Protein AF-A0A3E2VBI0-F1 (afdb_monomer_lite)

Secondary structure (DSSP, 8-state):
----PPP---EEEEE---EEEE--EETTEE--EEEE---EEE--TT-SSEEEEEEEEEEEPTT---EE--HHHHHHGGG---TT--HHHHHHHHTEEEEEETTEE--SEEEEPPTTSSEE-TT-EEE---EEEEP-SPPPGGG---S---EEEEEEEEEEPPPPPP-

Sequence (167 aa):
MSSKKLAQLKATMPIRIDFAVVKGEKDGAVANDFMVGDYKIKVASDSEIGVELKNITVQNADKGKWTLTDATGIAATKTAITEDSTEKEKENAMKTVSLQIAGKDLAYGENKLVDDTFVVKKGTDKSLGIKGAPTQAPIDAAIEAKAELAFNVVYTIAQKEEAAPAA

Radius of gyration: 19.74 Å; chains: 1; bounding box: 57×35×62 Å

pLDDT: mean 81.9, std 14.31, range [39.59, 95.5]

Organism: Clostridium innocuum (NCBI:txid1522)

Foldseek 3Di:
DDPPPDPWDKDKDWDFWWKFWAFDDDPNARFIDIGTDWDKDFAEQPDQFKKDWFKKAKDWDDVALAAEDDPVLLVVLLPQDDPPDDPSSLSHSQRYKWKDWLNFTDDHGIDGDDPPSGMDTHRGMDTRPIDMGGHNHDDDPVPGPDGDRHITMMIIMITHHDPDPDD

Structure (mmCIF, N/CA/C/O backbone):
data_AF-A0A3E2VBI0-F1
#
_entry.id   AF-A0A3E2VBI0-F1
#
loop_
_atom_site.group_PDB
_atom_site.id
_atom_site.type_symbol
_atom_site.label_atom_id
_atom_site.label_alt_id
_atom_site.label_comp_id
_atom_site.label_asym_id
_atom_site.label_entity_id
_atom_site.label_seq_id
_atom_site.pdbx_PDB_ins_code
_atom_site.Cartn_x
_atom_site.Cartn_y
_atom_site.Cartn_z
_atom_site.occupancy
_atom_site.B_iso_or_equiv
_atom_site.auth_seq_id
_atom_site.auth_comp_id
_atom_site.auth_asym_id
_atom_site.auth_atom_id
_atom_site.pdbx_PDB_model_num
ATOM 1 N N . MET A 1 1 ? -22.358 16.326 38.930 1.00 39.59 1 MET A N 1
ATOM 2 C CA . MET A 1 1 ? -21.272 15.425 38.489 1.00 39.59 1 MET A CA 1
ATOM 3 C C . MET A 1 1 ? -20.649 16.047 37.251 1.00 39.59 1 MET A C 1
ATOM 5 O O . MET A 1 1 ? -21.343 16.196 36.257 1.00 39.59 1 MET A O 1
ATOM 9 N N . SER A 1 2 ? -19.409 16.528 37.345 1.00 45.88 2 SER A N 1
ATOM 10 C CA . SER A 1 2 ? -18.700 17.161 36.226 1.00 45.88 2 SER A CA 1
ATOM 11 C C . SER A 1 2 ? -18.429 16.113 35.147 1.00 45.88 2 SER A C 1
ATOM 13 O O . SER A 1 2 ? -17.596 15.228 35.333 1.00 45.88 2 SER A O 1
ATOM 15 N N . SER A 1 3 ? -19.169 16.185 34.042 1.00 49.59 3 SER A N 1
ATOM 16 C CA . SER A 1 3 ? -18.943 15.398 32.832 1.00 49.59 3 SER A CA 1
ATOM 17 C C . SER A 1 3 ? -17.661 15.887 32.155 1.00 49.59 3 SER A C 1
ATOM 19 O O . SER A 1 3 ? -17.707 16.618 31.163 1.00 49.59 3 SER A O 1
ATOM 21 N N . LYS A 1 4 ? -16.497 15.531 32.710 1.00 48.47 4 LYS A N 1
ATOM 22 C CA . LYS A 1 4 ? -15.237 15.606 31.970 1.00 48.47 4 LYS A CA 1
ATOM 23 C C . LYS A 1 4 ? -15.382 14.654 30.786 1.00 48.47 4 LYS A C 1
ATOM 25 O O . LYS A 1 4 ? -15.188 13.454 30.947 1.00 48.47 4 LYS A O 1
ATOM 30 N N . LYS A 1 5 ? -15.764 15.183 29.618 1.00 52.31 5 LYS A N 1
ATOM 31 C CA . LYS A 1 5 ? -15.607 14.465 28.352 1.00 52.31 5 LYS A CA 1
ATOM 32 C C . LYS A 1 5 ? -14.151 14.016 28.302 1.00 52.31 5 LYS A C 1
ATOM 34 O O . LYS A 1 5 ? -13.257 14.862 28.375 1.00 52.31 5 LYS A O 1
ATOM 39 N N . LEU A 1 6 ? -13.922 12.704 28.289 1.00 55.47 6 LEU A N 1
ATOM 40 C CA . LEU A 1 6 ? -12.597 12.146 28.057 1.00 55.47 6 LEU A CA 1
ATOM 41 C C . LEU A 1 6 ? -12.064 12.802 26.783 1.00 55.47 6 LEU A C 1
ATOM 43 O O . LEU A 1 6 ? -12.737 12.803 25.754 1.00 55.47 6 LEU A O 1
ATOM 47 N N . ALA A 1 7 ? -10.910 13.461 26.886 1.00 59.59 7 ALA A N 1
ATOM 48 C CA . ALA A 1 7 ? -10.299 14.097 25.733 1.00 59.59 7 ALA A CA 1
ATOM 49 C C . ALA A 1 7 ? -10.089 13.021 24.661 1.00 59.59 7 ALA A C 1
ATOM 51 O O . ALA A 1 7 ? -9.498 11.981 24.957 1.00 59.59 7 ALA A O 1
ATOM 52 N N . GLN A 1 8 ? -10.593 13.265 23.446 1.00 57.03 8 GLN A N 1
ATOM 53 C CA . GLN A 1 8 ? -10.443 12.326 22.339 1.00 57.03 8 GLN A CA 1
ATOM 54 C C . GLN A 1 8 ? -8.961 12.030 22.129 1.00 57.03 8 GLN A C 1
ATOM 56 O O . GLN A 1 8 ? -8.170 12.914 21.789 1.00 57.03 8 GLN A O 1
ATOM 61 N N . LEU A 1 9 ? -8.579 10.777 22.356 1.00 62.88 9 LEU A N 1
ATOM 62 C CA . LEU A 1 9 ? -7.193 10.362 22.241 1.00 62.88 9 LEU A CA 1
ATOM 63 C C . LEU A 1 9 ? -6.884 10.128 20.762 1.00 62.88 9 LEU A C 1
ATOM 65 O O . LEU A 1 9 ? -7.386 9.188 20.145 1.00 62.88 9 LEU A O 1
ATOM 69 N N . LYS A 1 10 ? -6.073 11.009 20.177 1.00 62.75 10 LYS A N 1
ATOM 70 C CA . LYS A 1 10 ? -5.495 10.792 18.851 1.00 62.75 10 LYS A CA 1
ATOM 71 C C . LYS A 1 10 ? -4.282 9.886 19.021 1.00 62.75 10 LYS A C 1
ATOM 73 O O . LYS A 1 10 ? -3.287 10.297 19.615 1.00 62.75 10 LYS A O 1
ATOM 78 N N . ALA A 1 11 ? -4.375 8.661 18.517 1.00 65.69 11 ALA A N 1
ATOM 79 C CA . ALA A 1 11 ? -3.272 7.711 18.547 1.00 65.69 11 ALA A CA 1
ATOM 80 C C . ALA A 1 11 ? -2.595 7.665 17.174 1.00 65.69 11 ALA A C 1
ATOM 82 O O . ALA A 1 11 ? -3.259 7.548 16.140 1.00 65.69 11 ALA A O 1
ATOM 83 N N . THR A 1 12 ? -1.266 7.736 17.179 1.00 67.56 12 THR A N 1
ATOM 84 C CA . THR A 1 12 ? -0.439 7.520 15.992 1.00 67.56 12 THR A CA 1
ATOM 85 C C . THR A 1 12 ? 0.333 6.229 16.194 1.00 67.56 12 THR A C 1
ATOM 87 O O . THR A 1 12 ? 1.169 6.147 17.093 1.00 67.56 12 THR A O 1
ATOM 90 N N . MET A 1 13 ? 0.044 5.219 15.378 1.00 64.38 13 MET A N 1
ATOM 91 C CA . MET A 1 13 ? 0.692 3.912 15.467 1.00 64.38 13 MET A CA 1
ATOM 92 C C . MET A 1 13 ? 1.462 3.614 14.176 1.00 64.38 13 MET A C 1
ATOM 94 O O . MET A 1 13 ? 0.854 3.606 13.100 1.00 64.38 13 MET A O 1
ATOM 98 N N . PRO A 1 14 ? 2.779 3.351 14.246 1.00 63.78 14 PRO A N 1
ATOM 99 C CA . PRO A 1 14 ? 3.500 2.777 13.121 1.00 63.78 14 PRO A CA 1
ATOM 100 C C . PRO A 1 14 ? 3.089 1.308 12.976 1.00 63.78 14 PRO A C 1
ATOM 102 O O . PRO A 1 14 ? 3.188 0.535 13.929 1.00 63.78 14 PRO A O 1
ATOM 105 N N . ILE A 1 15 ? 2.627 0.916 11.791 1.00 68.81 15 ILE A N 1
ATOM 106 C CA . ILE A 1 15 ? 2.317 -0.483 11.475 1.00 68.81 15 ILE A CA 1
ATOM 107 C C . ILE A 1 15 ? 3.151 -0.861 10.258 1.00 68.81 15 ILE A C 1
ATOM 109 O O . ILE A 1 15 ? 3.183 -0.135 9.266 1.00 68.81 15 ILE A O 1
ATOM 113 N N . ARG A 1 16 ? 3.838 -2.002 10.336 1.00 70.62 16 ARG A N 1
ATOM 114 C CA . ARG A 1 16 ? 4.567 -2.555 9.194 1.00 70.62 16 ARG A CA 1
ATOM 115 C C . ARG A 1 16 ? 3.609 -3.362 8.330 1.00 70.62 16 ARG A C 1
ATOM 117 O O . ARG A 1 16 ? 2.849 -4.172 8.856 1.00 70.62 16 ARG A O 1
ATOM 124 N N . ILE A 1 17 ? 3.647 -3.105 7.029 1.00 75.31 17 ILE A N 1
ATOM 125 C CA . ILE A 1 17 ? 2.914 -3.870 6.025 1.00 75.31 17 ILE A CA 1
ATOM 126 C C . ILE A 1 17 ? 3.958 -4.625 5.229 1.00 75.31 17 ILE A C 1
ATOM 128 O O . ILE A 1 17 ? 4.744 -4.019 4.502 1.00 75.31 17 ILE A O 1
ATOM 132 N N . ASP A 1 18 ? 3.950 -5.936 5.390 1.00 78.69 18 ASP A N 1
ATOM 133 C CA . ASP A 1 18 ? 4.801 -6.839 4.645 1.00 78.69 18 ASP A CA 1
ATOM 134 C C . ASP A 1 18 ? 4.014 -7.296 3.417 1.00 78.69 18 ASP A C 1
ATOM 136 O O . ASP A 1 18 ? 2.891 -7.802 3.513 1.00 78.69 18 ASP A O 1
ATOM 140 N N . PHE A 1 19 ? 4.602 -7.081 2.248 1.00 84.56 19 PHE A N 1
ATOM 141 C CA . PHE A 1 19 ? 4.092 -7.581 0.982 1.00 84.56 19 PHE A CA 1
ATOM 142 C C . PHE A 1 19 ? 5.235 -8.209 0.189 1.00 84.56 19 PHE A C 1
ATOM 144 O O . PHE A 1 19 ? 6.412 -7.944 0.440 1.00 84.56 19 PHE A O 1
ATOM 151 N N . ALA A 1 20 ? 4.876 -9.040 -0.779 1.00 84.88 20 ALA A N 1
ATOM 152 C CA . ALA A 1 20 ? 5.795 -9.594 -1.756 1.00 84.88 20 ALA A CA 1
ATOM 153 C C . ALA A 1 20 ? 5.274 -9.301 -3.162 1.00 84.88 20 ALA A C 1
ATOM 155 O O . ALA A 1 20 ? 4.065 -9.307 -3.403 1.00 84.88 20 ALA A O 1
ATOM 156 N N . VAL A 1 21 ? 6.198 -9.066 -4.088 1.00 86.75 21 VAL A N 1
ATOM 157 C CA . VAL A 1 21 ? 5.908 -9.112 -5.520 1.00 86.75 21 VAL A CA 1
ATOM 158 C C . VAL A 1 21 ? 6.647 -10.307 -6.080 1.00 86.75 21 VAL A C 1
ATOM 160 O O . VAL A 1 21 ? 7.866 -10.409 -5.936 1.00 86.75 21 VAL A O 1
ATOM 163 N N . VAL A 1 22 ? 5.899 -11.215 -6.690 1.00 82.94 22 VAL A N 1
ATOM 164 C CA . VAL A 1 22 ? 6.449 -12.420 -7.302 1.00 82.94 22 VAL A CA 1
ATOM 165 C C . VAL A 1 22 ? 6.179 -12.402 -8.794 1.00 82.94 22 VAL A C 1
ATOM 167 O O . VAL A 1 22 ? 5.195 -11.822 -9.260 1.00 82.94 22 VAL A O 1
ATOM 170 N N . LYS A 1 23 ? 7.054 -13.056 -9.552 1.00 81.50 23 LYS A N 1
ATOM 171 C CA . LYS A 1 23 ? 6.799 -13.311 -10.963 1.00 81.50 23 LYS A CA 1
ATOM 172 C C . LYS A 1 23 ? 5.588 -14.237 -11.067 1.00 81.50 23 LYS A C 1
ATOM 174 O O . LYS A 1 23 ? 5.637 -15.362 -10.576 1.00 81.50 23 LYS A O 1
ATOM 179 N N . GLY A 1 24 ? 4.516 -13.763 -11.688 1.00 70.06 24 GLY A N 1
ATOM 180 C CA . GLY A 1 24 ? 3.359 -14.595 -11.986 1.00 70.06 24 GLY A CA 1
ATOM 181 C C . GLY A 1 24 ? 3.436 -15.129 -13.413 1.00 70.06 24 GLY A C 1
ATOM 182 O O . GLY A 1 24 ? 3.849 -14.437 -14.349 1.00 70.06 24 GLY A O 1
ATOM 183 N N . GLU A 1 25 ? 3.035 -16.385 -13.573 1.00 64.00 25 GLU A N 1
ATOM 184 C CA . GLU A 1 25 ? 2.712 -16.985 -14.864 1.00 64.00 25 GLU A CA 1
ATOM 185 C C . GLU A 1 25 ? 1.188 -17.121 -14.930 1.00 64.00 25 GLU A C 1
ATOM 187 O O . GLU A 1 25 ? 0.604 -17.983 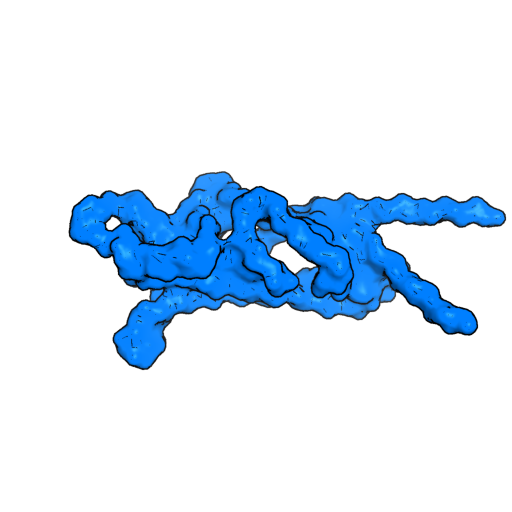-14.273 1.00 64.00 25 GLU A O 1
ATOM 192 N N . LYS A 1 26 ? 0.520 -16.253 -15.699 1.00 54.22 26 LYS A N 1
ATOM 193 C CA . LYS A 1 26 ? -0.900 -16.428 -16.037 1.00 54.22 26 LYS A CA 1
ATOM 194 C C . LYS A 1 26 ? -1.059 -16.465 -17.549 1.00 54.22 26 LYS A C 1
ATOM 196 O O . LYS A 1 26 ? -0.748 -15.495 -18.231 1.00 54.22 26 LYS A O 1
ATOM 201 N N . ASP A 1 27 ? -1.552 -17.591 -18.059 1.00 51.78 27 ASP A N 1
ATOM 202 C CA . ASP A 1 27 ? -2.017 -17.762 -19.443 1.00 51.78 27 ASP A CA 1
ATOM 203 C C . ASP A 1 27 ? -1.023 -17.302 -20.530 1.00 51.78 27 ASP A C 1
ATOM 205 O O . ASP A 1 27 ? -1.400 -16.693 -21.529 1.00 51.78 27 ASP A O 1
ATOM 209 N N . GLY A 1 28 ? 0.275 -17.569 -20.338 1.00 54.47 28 GLY A N 1
ATOM 210 C CA . GLY A 1 28 ? 1.324 -17.196 -21.298 1.00 54.47 28 GLY A CA 1
ATOM 211 C C . GLY A 1 28 ? 1.721 -15.713 -21.282 1.00 54.47 28 GLY A C 1
ATOM 212 O O . GLY A 1 28 ? 2.598 -15.315 -22.049 1.00 54.47 28 GLY A O 1
ATOM 213 N N . ALA A 1 29 ? 1.133 -14.907 -20.393 1.00 55.38 29 ALA A N 1
ATOM 214 C CA . ALA A 1 29 ? 1.577 -13.557 -20.076 1.00 55.38 29 ALA A CA 1
ATOM 215 C C . ALA A 1 29 ? 2.345 -13.553 -18.744 1.00 55.38 29 ALA A C 1
ATOM 217 O O . ALA A 1 29 ? 1.881 -14.072 -17.726 1.00 55.38 29 ALA A O 1
ATOM 218 N N . VAL A 1 30 ? 3.532 -12.941 -18.741 1.00 62.09 30 VAL A N 1
ATOM 219 C CA . VAL A 1 30 ? 4.265 -12.647 -17.503 1.00 62.09 30 VAL A CA 1
ATOM 220 C C . VAL A 1 30 ? 3.544 -11.482 -16.827 1.00 62.09 30 VAL A C 1
ATOM 222 O O . VAL A 1 30 ? 3.731 -10.328 -17.207 1.00 62.09 30 VAL A O 1
ATOM 225 N N . ALA A 1 31 ? 2.663 -11.788 -15.879 1.00 76.44 31 ALA A N 1
ATOM 226 C CA . ALA A 1 31 ? 1.975 -10.798 -15.062 1.00 76.44 31 ALA A CA 1
ATOM 227 C C . ALA A 1 31 ? 2.411 -11.016 -13.619 1.00 76.44 31 ALA A C 1
ATOM 229 O O . ALA A 1 31 ? 2.122 -12.057 -13.043 1.00 76.44 31 ALA A O 1
ATOM 230 N N . ASN A 1 32 ? 3.139 -10.058 -13.052 1.00 86.88 32 ASN A N 1
ATOM 231 C CA . ASN A 1 32 ? 3.601 -10.161 -11.673 1.00 86.88 32 ASN A CA 1
ATOM 232 C C . ASN A 1 32 ? 2.405 -10.149 -10.710 1.00 86.88 32 ASN A C 1
ATOM 234 O O . ASN A 1 32 ? 1.408 -9.469 -10.959 1.00 86.88 32 ASN A O 1
ATOM 238 N N . ASP A 1 33 ? 2.517 -10.882 -9.607 1.00 87.12 33 ASP A N 1
ATOM 239 C CA . ASP A 1 33 ? 1.488 -10.966 -8.574 1.00 87.12 33 ASP A CA 1
ATOM 240 C C . ASP A 1 33 ? 1.934 -10.194 -7.326 1.00 87.12 33 ASP A C 1
ATOM 242 O O . ASP A 1 33 ? 3.093 -10.251 -6.911 1.00 87.12 33 ASP A O 1
ATOM 246 N N . PHE A 1 34 ? 0.991 -9.481 -6.710 1.00 88.88 34 PHE A N 1
ATOM 247 C CA . PHE A 1 34 ? 1.176 -8.801 -5.431 1.00 88.88 34 PHE A CA 1
ATOM 248 C C . PHE A 1 34 ? 0.533 -9.630 -4.317 1.00 88.88 34 PHE A C 1
ATOM 250 O O . PHE A 1 34 ? -0.668 -9.904 -4.348 1.00 88.88 34 PHE A O 1
ATOM 257 N N . MET A 1 35 ? 1.327 -10.019 -3.324 1.00 87.56 35 MET A N 1
ATOM 258 C CA . MET A 1 35 ? 0.898 -10.812 -2.174 1.00 87.56 35 MET A CA 1
ATOM 259 C C . MET A 1 35 ? 1.022 -9.985 -0.900 1.00 87.56 35 MET A C 1
ATOM 261 O O . MET A 1 35 ? 2.061 -9.383 -0.649 1.00 87.56 35 MET A O 1
ATOM 265 N N . VAL A 1 36 ? -0.016 -9.983 -0.068 1.00 88.62 36 VAL A N 1
ATOM 266 C CA . VAL A 1 36 ? -0.046 -9.237 1.195 1.00 88.62 36 VAL A CA 1
ATOM 267 C C . VAL A 1 36 ? -0.846 -10.005 2.241 1.00 88.62 36 VAL A C 1
ATOM 269 O O . VAL A 1 36 ? -1.760 -10.759 1.905 1.00 88.62 36 VAL A O 1
ATOM 272 N N . GLY A 1 37 ? -0.488 -9.829 3.512 1.00 85.19 37 GLY A N 1
ATOM 273 C CA . GLY A 1 37 ? -1.266 -10.358 4.629 1.00 85.19 37 GLY A CA 1
ATOM 274 C C . GLY A 1 37 ? -2.606 -9.640 4.825 1.00 85.19 37 GLY A C 1
ATOM 275 O O . GLY A 1 37 ? -2.839 -8.550 4.300 1.00 85.19 37 GLY A O 1
ATOM 276 N N . ASP A 1 38 ? -3.482 -10.235 5.635 1.00 87.56 38 ASP A N 1
ATOM 277 C CA . ASP A 1 38 ? -4.690 -9.558 6.112 1.00 87.56 38 ASP A CA 1
ATOM 278 C C . ASP A 1 38 ? -4.374 -8.749 7.375 1.00 87.56 38 ASP A C 1
ATOM 280 O O . ASP A 1 38 ? -4.092 -9.297 8.444 1.00 87.56 38 ASP A O 1
ATOM 284 N N . TYR A 1 39 ? -4.422 -7.426 7.242 1.00 89.12 39 TYR A N 1
ATOM 285 C CA . TYR A 1 39 ? -4.215 -6.489 8.340 1.00 89.12 39 TYR A CA 1
ATOM 286 C C . TYR A 1 39 ? -5.553 -5.880 8.739 1.00 89.12 39 TYR A C 1
ATOM 288 O O . TYR A 1 39 ? -6.305 -5.415 7.885 1.00 89.12 39 TYR A O 1
ATOM 296 N N . LYS A 1 40 ? -5.841 -5.826 10.041 1.00 91.25 40 LYS A N 1
ATOM 297 C CA . LYS A 1 40 ? -7.117 -5.328 10.567 1.00 91.25 40 LYS A CA 1
ATOM 298 C C . LYS A 1 40 ? -6.944 -4.402 11.755 1.00 91.25 40 LYS A C 1
ATOM 300 O O . LYS A 1 40 ? -6.030 -4.567 12.561 1.00 91.25 40 LYS A O 1
ATOM 305 N N . ILE A 1 41 ? -7.881 -3.469 11.889 1.00 89.62 41 ILE A N 1
ATOM 306 C CA . ILE A 1 41 ? -8.071 -2.700 13.117 1.00 89.62 41 ILE A CA 1
ATOM 307 C C . ILE A 1 41 ? -9.145 -3.420 13.928 1.00 89.62 41 ILE A C 1
ATOM 309 O O . ILE A 1 41 ? -10.255 -3.630 13.439 1.00 89.62 41 ILE A O 1
ATOM 313 N N . LYS A 1 42 ? -8.803 -3.803 15.159 1.00 90.62 42 LYS A N 1
ATOM 314 C CA . LYS A 1 42 ? -9.722 -4.411 16.123 1.00 90.62 42 LYS A CA 1
ATOM 315 C C . LYS A 1 42 ? -9.939 -3.451 17.281 1.00 90.62 42 LYS A C 1
ATOM 317 O O . LYS A 1 42 ? -8.973 -2.996 17.889 1.00 90.62 42 LYS A O 1
ATOM 322 N N . VAL A 1 43 ? -11.200 -3.192 17.604 1.00 87.81 43 VAL A N 1
ATOM 323 C CA . VAL A 1 43 ? -11.578 -2.472 18.821 1.00 87.81 43 VAL A CA 1
ATOM 324 C C . VAL A 1 43 ? -12.003 -3.498 19.860 1.00 87.81 43 VAL A C 1
ATOM 326 O O . VAL A 1 43 ? -12.804 -4.391 19.576 1.00 87.81 43 VAL A O 1
ATOM 329 N N . ALA A 1 44 ? -11.435 -3.398 21.059 1.00 86.81 44 ALA A N 1
ATOM 330 C CA . ALA A 1 44 ? -11.737 -4.320 22.144 1.00 86.81 44 ALA A CA 1
ATOM 331 C C . ALA A 1 44 ? -13.228 -4.259 22.533 1.00 86.81 44 ALA A C 1
ATOM 333 O O . ALA A 1 44 ? -13.897 -3.240 22.349 1.00 86.81 44 ALA A O 1
ATOM 334 N N . SER A 1 45 ? -13.769 -5.375 23.024 1.00 86.06 45 SER A N 1
ATOM 335 C CA . SER A 1 45 ? -15.190 -5.497 23.385 1.00 86.06 45 SER A CA 1
ATOM 336 C C . SER A 1 45 ? -15.577 -4.692 24.620 1.00 86.06 45 SER A C 1
ATOM 338 O O . SER A 1 45 ? -16.741 -4.345 24.776 1.00 86.06 45 SER A O 1
ATOM 340 N N . ASP A 1 46 ? -14.609 -4.402 25.480 1.00 86.75 46 ASP A N 1
ATOM 341 C CA . ASP A 1 46 ? -14.724 -3.551 26.663 1.00 86.75 46 ASP A CA 1
ATOM 342 C C . ASP A 1 46 ? -14.457 -2.066 26.358 1.00 86.75 46 ASP A C 1
ATOM 344 O O . ASP A 1 46 ? -14.474 -1.236 27.263 1.00 86.75 46 ASP A O 1
ATOM 348 N N . SER A 1 47 ? -14.231 -1.705 25.090 1.00 82.69 47 SER A N 1
ATOM 349 C CA . SER A 1 47 ? -14.105 -0.305 24.695 1.00 82.69 47 SER A CA 1
ATOM 350 C C . SER A 1 47 ? -15.458 0.406 24.735 1.00 82.69 47 SER A C 1
ATOM 352 O O . SER A 1 47 ? -16.465 -0.101 24.237 1.00 82.69 47 SER A O 1
ATOM 354 N N . GLU A 1 48 ? -15.471 1.627 25.266 1.00 84.12 48 GLU A N 1
ATOM 355 C CA . GLU A 1 48 ? -16.672 2.469 25.318 1.00 84.12 48 GLU A CA 1
ATOM 356 C C . GLU A 1 48 ? -17.025 3.093 23.957 1.00 84.12 48 GLU A C 1
ATOM 358 O O . GLU A 1 48 ? -18.166 3.493 23.728 1.00 84.12 48 GLU A O 1
ATOM 363 N N . ILE A 1 49 ? -16.058 3.163 23.037 1.00 86.25 49 ILE A N 1
ATOM 364 C CA . ILE A 1 49 ? -16.141 3.929 21.789 1.00 86.25 49 ILE A CA 1
ATOM 365 C C . ILE A 1 49 ? -15.556 3.152 20.606 1.00 86.25 49 ILE A C 1
ATOM 367 O O . ILE A 1 49 ? -14.771 2.220 20.767 1.00 86.25 49 ILE A O 1
ATOM 371 N N . GLY A 1 50 ? -15.943 3.545 19.392 1.00 88.75 50 GLY A N 1
ATOM 372 C CA . GLY A 1 50 ? -15.306 3.068 18.169 1.00 88.75 50 GLY A CA 1
ATOM 373 C C . GLY A 1 50 ? -14.069 3.889 17.813 1.00 88.75 50 GLY A C 1
ATOM 374 O O . GLY A 1 50 ? -13.685 4.840 18.502 1.00 88.75 50 GLY A O 1
ATOM 375 N N . VAL A 1 51 ? -13.467 3.545 16.679 1.00 89.75 51 VAL A N 1
ATOM 376 C CA . VAL A 1 51 ? -12.357 4.305 16.108 1.00 89.75 51 VAL A CA 1
ATOM 377 C C . VAL A 1 51 ? -12.558 4.565 14.627 1.00 89.75 51 VAL A C 1
ATOM 379 O O . VAL A 1 51 ? -13.269 3.841 13.929 1.00 89.75 51 VAL A O 1
ATOM 382 N N . GLU A 1 52 ? -11.891 5.598 14.144 1.00 91.44 52 GLU A N 1
ATOM 383 C CA . GLU A 1 52 ? -11.895 6.021 12.758 1.00 91.44 52 GLU A CA 1
ATOM 384 C C . GLU A 1 52 ? -10.458 6.212 12.275 1.00 91.44 52 GLU A C 1
ATOM 386 O O . GLU A 1 52 ? -9.656 6.898 12.915 1.00 91.44 52 GLU A O 1
ATOM 391 N N . LEU A 1 53 ? -10.127 5.616 11.132 1.00 91.44 53 LEU A N 1
ATOM 392 C CA . LEU A 1 53 ? -8.849 5.857 10.475 1.00 91.44 53 LEU A CA 1
ATOM 393 C C . LEU A 1 53 ? -8.926 7.174 9.692 1.00 91.44 53 LEU A C 1
ATOM 395 O O . LEU A 1 53 ? -9.661 7.275 8.715 1.00 91.44 53 LEU A O 1
ATOM 399 N N . LYS A 1 54 ? -8.152 8.175 10.120 1.00 91.12 54 LYS A N 1
ATOM 400 C CA . LYS A 1 54 ? -8.173 9.535 9.555 1.00 91.12 54 LYS A CA 1
ATOM 401 C C . LYS A 1 54 ? -7.121 9.764 8.479 1.00 91.12 54 LYS A C 1
ATOM 403 O O . LYS A 1 54 ? -7.358 10.468 7.502 1.00 91.12 54 LYS A O 1
ATOM 408 N N . ASN A 1 55 ? -5.922 9.237 8.695 1.00 92.06 55 ASN A N 1
ATOM 409 C CA . ASN A 1 55 ? -4.784 9.509 7.826 1.00 92.06 55 ASN A CA 1
ATOM 410 C C . ASN A 1 55 ? -3.813 8.332 7.803 1.00 92.06 55 ASN A C 1
ATOM 412 O O . ASN A 1 55 ? -3.596 7.677 8.827 1.00 92.06 55 ASN A O 1
ATOM 416 N N . ILE A 1 56 ? -3.210 8.117 6.638 1.00 93.19 56 ILE A N 1
ATOM 417 C CA . ILE A 1 56 ? -2.131 7.160 6.413 1.00 93.19 56 ILE A CA 1
ATOM 418 C C . ILE A 1 56 ? -0.947 7.940 5.855 1.00 93.19 56 ILE A C 1
ATOM 420 O O . ILE A 1 56 ? -1.019 8.489 4.757 1.00 93.19 56 ILE A O 1
ATOM 424 N N . THR A 1 57 ? 0.154 7.987 6.592 1.00 92.75 57 THR A N 1
ATOM 425 C CA . THR A 1 57 ? 1.390 8.599 6.108 1.00 92.75 57 THR A CA 1
ATOM 426 C C . THR A 1 57 ? 2.319 7.516 5.588 1.00 92.75 57 THR A C 1
ATOM 428 O O . THR A 1 57 ? 2.613 6.567 6.315 1.00 92.75 57 THR A O 1
ATOM 431 N N . VAL A 1 58 ? 2.791 7.669 4.350 1.00 92.44 58 VAL A N 1
ATOM 432 C CA . VAL A 1 58 ? 3.728 6.734 3.718 1.00 92.44 58 VAL A CA 1
ATOM 433 C C . VAL A 1 58 ? 5.054 7.423 3.447 1.00 92.44 58 VAL A C 1
ATOM 435 O O . VAL A 1 58 ? 5.107 8.504 2.861 1.00 92.44 58 VAL A O 1
ATOM 438 N N . GLN A 1 59 ? 6.141 6.785 3.855 1.00 90.44 59 GLN A N 1
ATOM 439 C CA . GLN A 1 59 ? 7.504 7.205 3.546 1.00 90.44 59 GLN A CA 1
ATOM 440 C C . GLN A 1 59 ? 8.315 5.987 3.121 1.00 90.44 59 GLN A C 1
ATOM 442 O O . GLN A 1 59 ? 7.995 4.865 3.515 1.00 90.44 59 GLN A O 1
ATOM 447 N N . ASN A 1 60 ? 9.387 6.188 2.355 1.00 86.56 60 ASN A N 1
ATOM 448 C CA . ASN A 1 60 ? 10.343 5.105 2.149 1.00 86.56 60 ASN A CA 1
ATOM 449 C C . ASN A 1 60 ? 10.908 4.652 3.494 1.00 86.56 60 ASN A C 1
ATOM 451 O O . ASN A 1 60 ? 11.185 5.465 4.383 1.00 86.56 60 ASN A O 1
ATOM 455 N N . ALA A 1 61 ? 11.052 3.339 3.641 1.00 84.75 61 ALA A N 1
ATOM 456 C CA . ALA A 1 61 ? 11.817 2.795 4.745 1.00 84.75 61 ALA A CA 1
ATOM 457 C C . ALA A 1 61 ? 13.276 3.264 4.647 1.00 84.75 61 ALA A C 1
ATOM 459 O O . ALA A 1 61 ? 13.770 3.537 3.550 1.00 84.75 61 ALA A O 1
ATOM 460 N N . ASP A 1 62 ? 13.980 3.348 5.779 1.00 79.50 62 ASP A N 1
ATOM 461 C CA . ASP A 1 62 ? 15.420 3.612 5.737 1.00 79.50 62 ASP A CA 1
ATOM 462 C C . ASP A 1 62 ? 16.102 2.491 4.942 1.00 79.50 62 ASP A C 1
ATOM 464 O O . ASP A 1 62 ? 15.892 1.309 5.224 1.00 79.50 62 ASP A O 1
ATOM 468 N N . LYS A 1 63 ? 16.863 2.868 3.909 1.00 78.69 63 LYS A N 1
ATOM 469 C CA . LYS A 1 63 ? 17.449 1.952 2.909 1.00 78.69 63 LYS A CA 1
ATOM 470 C C . LYS A 1 63 ? 16.428 1.112 2.119 1.00 78.69 63 LYS A C 1
ATOM 472 O O . LYS A 1 63 ? 16.824 0.168 1.436 1.00 78.69 63 LYS A O 1
ATOM 477 N N . GLY A 1 64 ? 15.141 1.455 2.179 1.00 77.44 64 GLY A N 1
ATOM 478 C CA . GLY A 1 64 ? 14.095 0.848 1.365 1.00 77.44 64 GLY A CA 1
ATOM 479 C C . GLY A 1 64 ? 14.342 1.130 -0.115 1.00 77.44 64 GLY A C 1
ATOM 480 O O . GLY A 1 64 ? 14.557 2.276 -0.511 1.00 77.44 64 GLY A O 1
ATOM 481 N N . LYS A 1 65 ? 14.328 0.075 -0.930 1.00 84.00 65 LYS A N 1
ATOM 482 C CA . LYS A 1 65 ? 14.585 0.150 -2.377 1.00 84.00 65 LYS A CA 1
ATOM 483 C C . LYS A 1 65 ? 13.316 0.184 -3.230 1.00 84.00 65 LYS A C 1
ATOM 485 O O . LYS A 1 65 ? 13.393 0.187 -4.453 1.00 84.00 65 LYS A O 1
ATOM 490 N N . TRP A 1 66 ? 12.158 0.172 -2.579 1.00 89.31 66 TRP A N 1
ATOM 491 C CA . TRP A 1 66 ? 10.869 0.172 -3.248 1.00 89.31 66 TRP A CA 1
ATOM 492 C C . TRP A 1 66 ? 10.429 1.581 -3.623 1.00 89.31 66 TRP A C 1
ATOM 494 O O . TRP A 1 66 ? 10.626 2.543 -2.878 1.00 89.31 66 TRP A O 1
ATOM 504 N N . THR A 1 67 ? 9.784 1.670 -4.778 1.00 91.88 67 THR A N 1
ATOM 505 C CA . THR A 1 67 ? 9.173 2.886 -5.300 1.00 91.88 67 THR A CA 1
ATOM 506 C C . THR A 1 6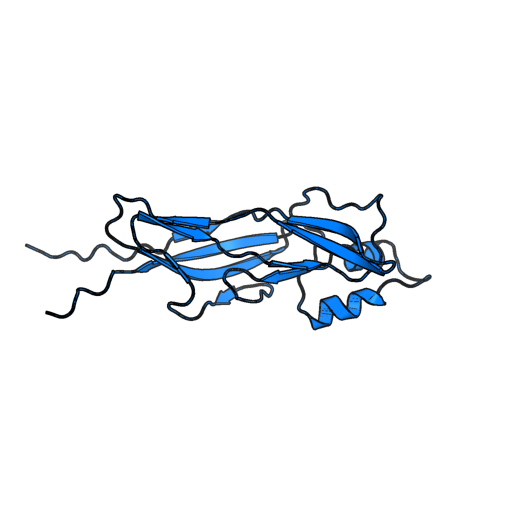7 ? 7.658 2.753 -5.229 1.00 91.88 67 THR A C 1
ATOM 508 O O . THR A 1 67 ? 7.087 1.806 -5.770 1.00 91.88 67 THR A O 1
ATOM 511 N N . LEU A 1 68 ? 7.006 3.704 -4.560 1.00 93.94 68 LEU A N 1
ATOM 512 C CA . LEU A 1 68 ? 5.556 3.864 -4.590 1.00 93.94 68 LEU A CA 1
ATOM 513 C C . LEU A 1 68 ? 5.177 4.771 -5.762 1.00 93.94 68 LEU A C 1
ATOM 515 O O . LEU A 1 68 ? 5.736 5.857 -5.922 1.00 93.94 68 LEU A O 1
ATOM 519 N N . THR A 1 69 ? 4.208 4.345 -6.562 1.00 95.50 69 THR A N 1
ATOM 520 C CA . THR A 1 69 ? 3.685 5.128 -7.683 1.00 95.50 69 THR A CA 1
ATOM 521 C C . THR A 1 69 ? 2.186 4.890 -7.886 1.00 95.50 69 THR A C 1
ATOM 523 O O . THR A 1 69 ? 1.563 4.132 -7.143 1.00 95.50 69 THR A O 1
ATOM 526 N N . ASP A 1 70 ? 1.590 5.566 -8.864 1.00 95.38 70 ASP A N 1
ATOM 527 C CA . ASP A 1 70 ? 0.181 5.421 -9.226 1.00 95.38 70 ASP A CA 1
ATOM 528 C C . ASP A 1 70 ? -0.027 4.387 -10.354 1.00 95.38 70 ASP A C 1
ATOM 530 O O . ASP A 1 70 ? 0.902 3.719 -10.811 1.00 95.38 70 ASP A O 1
ATOM 534 N N . ALA A 1 71 ? -1.268 4.230 -10.820 1.00 93.81 71 ALA A N 1
ATOM 535 C CA . ALA A 1 71 ? -1.579 3.310 -11.916 1.00 93.81 71 ALA A CA 1
ATOM 536 C C . ALA A 1 71 ? -0.823 3.649 -13.220 1.00 93.81 71 ALA A C 1
ATOM 538 O O . ALA A 1 71 ? -0.452 2.744 -13.970 1.00 93.81 71 ALA A O 1
ATOM 539 N N . THR A 1 72 ? -0.564 4.935 -13.475 1.00 95.44 72 THR A N 1
ATOM 540 C CA . THR A 1 72 ? 0.173 5.402 -14.657 1.00 95.44 72 THR A CA 1
ATOM 541 C C . THR A 1 72 ? 1.645 5.019 -14.558 1.00 95.44 72 THR A C 1
ATOM 543 O O . THR A 1 72 ? 2.212 4.486 -15.512 1.00 95.44 72 THR A O 1
ATOM 546 N N . GLY A 1 73 ? 2.257 5.228 -13.391 1.00 95.19 73 GLY A N 1
ATOM 547 C CA . GLY A 1 73 ? 3.631 4.825 -13.121 1.00 95.19 73 GLY A CA 1
ATOM 548 C C . GLY A 1 73 ? 3.816 3.316 -13.211 1.00 95.19 73 GLY A C 1
ATOM 549 O O . GLY A 1 73 ? 4.791 2.861 -13.804 1.00 95.19 73 GLY A O 1
ATOM 550 N N . ILE A 1 74 ? 2.844 2.529 -12.736 1.00 95.19 74 ILE A N 1
ATOM 551 C CA . ILE A 1 74 ? 2.864 1.071 -12.911 1.00 95.19 74 ILE A CA 1
ATOM 552 C C . ILE A 1 74 ? 2.817 0.684 -14.385 1.00 95.19 74 ILE A C 1
ATOM 554 O O . ILE A 1 74 ? 3.624 -0.139 -14.811 1.00 95.19 74 ILE A O 1
ATOM 558 N N . ALA A 1 75 ? 1.950 1.296 -15.190 1.00 93.94 75 ALA A N 1
ATOM 559 C CA . ALA A 1 75 ? 1.917 1.022 -16.626 1.00 93.94 75 ALA A CA 1
ATOM 560 C C . ALA A 1 75 ? 3.255 1.358 -17.318 1.00 93.94 75 ALA A C 1
ATOM 562 O O . ALA A 1 75 ? 3.700 0.614 -18.193 1.00 93.94 75 ALA A O 1
ATOM 563 N N . ALA A 1 76 ? 3.934 2.429 -16.891 1.00 94.44 76 ALA A N 1
ATOM 564 C CA . ALA A 1 76 ? 5.222 2.841 -17.452 1.00 94.44 76 ALA A CA 1
ATOM 565 C C . ALA A 1 76 ? 6.357 1.830 -17.199 1.00 94.44 76 ALA A C 1
ATOM 567 O O . ALA A 1 76 ? 7.287 1.733 -18.000 1.00 94.44 76 ALA A O 1
ATOM 568 N N . THR A 1 77 ? 6.275 1.026 -16.132 1.00 92.81 77 THR A N 1
ATOM 569 C CA . THR A 1 77 ? 7.307 0.017 -15.826 1.00 92.81 77 THR A CA 1
ATOM 570 C C . THR A 1 77 ? 7.436 -1.077 -16.888 1.00 92.81 77 THR A C 1
ATOM 572 O O . THR A 1 77 ? 8.508 -1.660 -17.033 1.00 92.81 77 THR A O 1
ATOM 575 N N . LYS A 1 78 ? 6.385 -1.321 -17.685 1.00 91.06 78 LYS A N 1
ATOM 576 C CA . LYS A 1 78 ? 6.367 -2.343 -18.743 1.00 91.06 78 LYS A CA 1
ATOM 577 C C . LYS A 1 78 ? 7.509 -2.192 -19.750 1.00 91.06 78 LYS A C 1
ATOM 579 O O . LYS A 1 78 ? 8.001 -3.185 -20.276 1.00 91.06 78 LYS A O 1
ATOM 584 N N . THR A 1 79 ? 7.911 -0.955 -20.030 1.00 90.38 79 THR A N 1
ATOM 585 C CA . THR A 1 79 ? 8.960 -0.613 -21.002 1.00 90.38 79 THR A CA 1
ATOM 586 C C . THR A 1 79 ? 10.140 0.105 -20.350 1.00 90.38 79 THR A C 1
ATOM 588 O O . THR A 1 79 ? 10.924 0.742 -21.044 1.00 90.38 79 THR A O 1
ATOM 591 N N . ALA A 1 80 ? 10.255 0.050 -19.019 1.00 89.50 80 ALA A N 1
ATOM 592 C CA . ALA A 1 80 ? 11.274 0.791 -18.275 1.00 89.50 80 ALA A CA 1
ATOM 593 C C . ALA A 1 80 ? 12.663 0.133 -18.302 1.00 89.50 80 ALA A C 1
ATOM 595 O O . ALA A 1 80 ? 13.633 0.767 -17.902 1.00 89.50 80 ALA A O 1
ATOM 596 N N . ILE A 1 81 ? 12.762 -1.121 -18.758 1.00 89.31 81 ILE A N 1
ATOM 597 C CA . ILE A 1 81 ? 14.027 -1.849 -18.897 1.00 89.31 81 ILE A CA 1
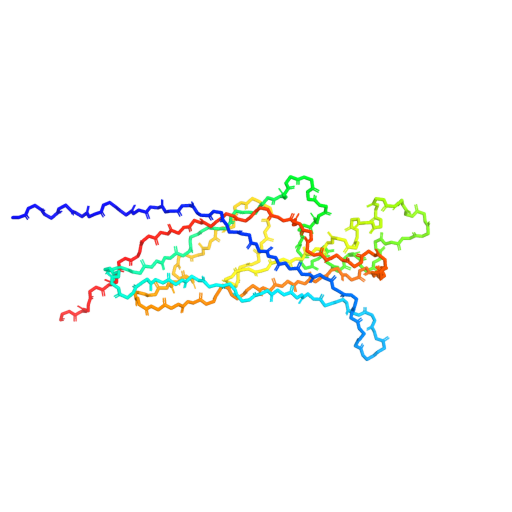ATOM 598 C C . ILE A 1 81 ? 14.370 -1.975 -20.383 1.00 89.31 81 ILE A C 1
ATOM 600 O O . ILE A 1 81 ? 13.612 -2.556 -21.158 1.00 89.31 81 ILE A O 1
ATOM 604 N N . THR A 1 82 ? 15.533 -1.452 -20.755 1.00 89.25 82 THR A N 1
ATOM 605 C CA . THR A 1 82 ? 16.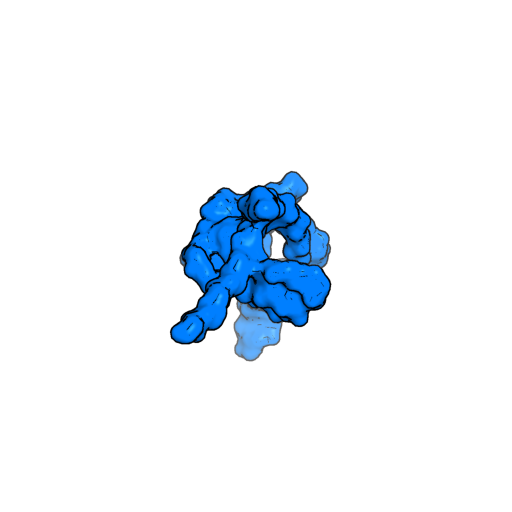146 -1.515 -22.089 1.00 89.25 82 THR A CA 1
ATOM 606 C C . THR A 1 82 ? 17.533 -2.158 -22.008 1.00 89.25 82 THR A C 1
ATOM 608 O O . THR A 1 82 ? 18.065 -2.368 -20.916 1.00 89.25 82 THR A O 1
ATOM 611 N N . GLU A 1 83 ? 18.142 -2.458 -23.157 1.00 87.44 83 GLU A N 1
ATOM 612 C CA . GLU A 1 83 ? 19.502 -3.019 -23.226 1.00 87.44 83 GLU A CA 1
ATOM 613 C C . GLU A 1 83 ? 20.552 -2.099 -22.574 1.00 87.44 83 GLU A C 1
ATOM 615 O O . GLU A 1 83 ? 21.456 -2.585 -21.897 1.00 87.44 83 GLU A O 1
ATOM 620 N N . ASP A 1 84 ? 20.369 -0.781 -22.689 1.00 92.44 84 ASP A N 1
ATOM 621 C CA . ASP A 1 84 ? 21.266 0.238 -22.125 1.00 92.44 84 ASP A CA 1
ATOM 622 C C . ASP A 1 84 ? 20.958 0.595 -20.659 1.00 92.44 84 ASP A C 1
ATOM 624 O O . ASP A 1 84 ? 21.644 1.429 -20.064 1.00 92.44 84 ASP A O 1
ATOM 628 N N . SER A 1 85 ? 19.921 -0.000 -20.058 1.00 90.88 85 SER A N 1
ATOM 629 C CA . SER A 1 85 ? 19.545 0.299 -18.673 1.00 90.88 85 SER A CA 1
ATOM 630 C C . SER A 1 85 ? 20.633 -0.136 -17.692 1.00 90.88 85 SER A C 1
ATOM 632 O O . SER A 1 85 ? 21.116 -1.272 -17.716 1.00 90.88 85 SER A O 1
ATOM 634 N N . THR A 1 86 ? 20.968 0.747 -16.758 1.00 92.25 86 THR A N 1
ATOM 635 C CA . THR A 1 86 ? 21.851 0.439 -15.632 1.00 92.25 86 THR A CA 1
ATOM 636 C C . THR A 1 86 ? 21.191 -0.549 -14.667 1.00 92.25 86 THR A C 1
ATOM 638 O O . THR A 1 86 ? 19.967 -0.630 -14.562 1.00 92.25 86 THR A O 1
ATOM 641 N N . GLU A 1 87 ? 21.994 -1.259 -13.872 1.00 87.38 87 GLU A N 1
ATOM 642 C CA . GLU A 1 87 ? 21.477 -2.177 -12.842 1.00 87.38 87 GLU A CA 1
ATOM 643 C C . GLU A 1 87 ? 20.552 -1.484 -11.831 1.00 87.38 87 GLU A C 1
ATOM 645 O O . GLU A 1 87 ? 19.581 -2.070 -11.360 1.00 87.38 87 GLU A O 1
ATOM 650 N N . LYS A 1 88 ? 20.797 -0.201 -11.545 1.00 86.81 88 LYS A N 1
ATOM 651 C CA . LYS A 1 88 ? 19.934 0.593 -10.665 1.00 86.81 88 LYS A CA 1
ATOM 652 C C . LYS A 1 88 ? 18.573 0.886 -11.301 1.00 86.81 88 LYS A C 1
ATOM 654 O O . LYS A 1 88 ? 17.563 0.851 -10.607 1.00 86.81 88 LYS A O 1
ATOM 659 N N . GLU A 1 89 ? 18.532 1.182 -12.597 1.00 89.81 89 GLU A N 1
ATOM 660 C CA . GLU A 1 89 ? 17.275 1.418 -13.320 1.00 89.81 89 GLU A CA 1
ATOM 661 C C . GLU A 1 89 ? 16.451 0.136 -13.420 1.00 89.81 89 GLU A C 1
ATOM 663 O O . GLU A 1 89 ? 15.249 0.162 -13.152 1.00 89.81 89 GLU A O 1
ATOM 668 N N . LYS A 1 90 ? 17.114 -0.996 -13.686 1.00 88.12 90 LYS A N 1
ATOM 669 C CA . LYS A 1 90 ? 16.491 -2.323 -13.641 1.00 88.12 90 LYS A CA 1
ATOM 670 C C . LYS A 1 90 ? 15.917 -2.619 -12.256 1.00 88.12 90 LYS A C 1
ATOM 672 O O . LYS A 1 90 ? 14.739 -2.957 -12.152 1.00 88.12 90 LYS A O 1
ATOM 677 N N . GLU A 1 91 ? 16.714 -2.455 -11.192 1.00 86.62 91 GLU A N 1
ATOM 678 C CA . GLU A 1 91 ? 16.258 -2.684 -9.813 1.00 86.62 91 GLU A CA 1
ATOM 679 C C . GLU A 1 91 ? 15.054 -1.795 -9.470 1.00 86.62 91 GLU A C 1
ATOM 681 O O . GLU A 1 91 ? 14.058 -2.300 -8.956 1.00 86.62 91 GLU A O 1
ATOM 686 N N . ASN A 1 92 ? 15.088 -0.505 -9.815 1.00 88.25 92 ASN A N 1
ATOM 687 C CA . ASN A 1 92 ? 13.968 0.407 -9.579 1.00 88.25 92 ASN A CA 1
ATOM 688 C C . ASN A 1 92 ? 12.697 -0.027 -10.328 1.00 88.25 92 ASN A C 1
ATOM 690 O O . ASN A 1 92 ? 11.620 -0.066 -9.732 1.00 88.25 92 ASN A O 1
ATOM 694 N N . ALA A 1 93 ? 12.809 -0.383 -11.612 1.00 89.81 93 ALA A N 1
ATOM 695 C CA . ALA A 1 93 ? 11.675 -0.838 -12.414 1.00 89.81 93 ALA A CA 1
ATOM 696 C C . ALA A 1 93 ? 11.055 -2.122 -11.838 1.00 89.81 93 ALA A C 1
ATOM 698 O O . ALA A 1 93 ? 9.831 -2.224 -11.751 1.00 89.81 93 ALA A O 1
ATOM 699 N N . MET A 1 94 ? 11.880 -3.070 -11.383 1.00 87.81 94 MET A N 1
ATOM 700 C CA . MET A 1 94 ? 11.415 -4.303 -10.732 1.00 87.81 94 MET A CA 1
ATOM 701 C C . MET A 1 94 ? 10.828 -4.060 -9.330 1.00 87.81 94 MET A C 1
ATOM 703 O O . MET A 1 94 ? 9.903 -4.757 -8.918 1.00 87.81 94 MET A O 1
ATOM 707 N N . LYS A 1 95 ? 11.316 -3.052 -8.599 1.00 89.31 95 LYS A N 1
ATOM 708 C CA . LYS A 1 95 ? 10.867 -2.700 -7.242 1.00 89.31 95 LYS A CA 1
ATOM 709 C C . LYS A 1 95 ? 9.928 -1.496 -7.235 1.00 89.31 95 LYS A C 1
ATOM 711 O O . LYS A 1 95 ? 10.083 -0.572 -6.440 1.00 89.31 95 LYS A O 1
ATOM 716 N N . THR A 1 96 ? 8.924 -1.513 -8.105 1.00 91.94 96 THR A N 1
ATOM 717 C CA . THR A 1 96 ? 7.885 -0.475 -8.169 1.00 91.94 96 THR A CA 1
ATOM 718 C C . THR A 1 96 ? 6.507 -1.076 -7.906 1.00 91.94 96 THR A C 1
ATOM 720 O O . THR A 1 96 ? 6.165 -2.123 -8.457 1.00 91.94 96 THR A O 1
ATOM 723 N N . VAL A 1 97 ? 5.713 -0.418 -7.059 1.00 93.69 97 VAL A N 1
ATOM 724 C CA . VAL A 1 97 ? 4.341 -0.823 -6.712 1.00 93.69 97 VAL A CA 1
ATOM 725 C C . VAL A 1 97 ? 3.417 0.385 -6.596 1.00 93.69 97 VAL A C 1
ATOM 727 O O . VAL A 1 97 ? 3.853 1.483 -6.251 1.00 93.69 97 VAL A O 1
ATOM 730 N N . SER A 1 98 ? 2.126 0.175 -6.833 1.00 95.50 98 SER A N 1
ATOM 731 C CA . SER A 1 98 ? 1.077 1.053 -6.313 1.00 95.50 98 SER A CA 1
ATOM 732 C C . SER A 1 98 ? 0.389 0.368 -5.140 1.00 95.50 98 SER A C 1
ATOM 734 O O . SER A 1 98 ? 0.285 -0.860 -5.109 1.00 95.50 98 SER A O 1
ATOM 736 N N . LEU A 1 99 ? -0.055 1.148 -4.155 1.00 94.50 99 LEU A N 1
ATOM 737 C CA . LEU A 1 99 ? -0.701 0.636 -2.950 1.00 94.50 99 LEU A CA 1
ATOM 738 C C . LEU A 1 99 ? -2.031 1.340 -2.712 1.00 94.50 99 LEU A C 1
ATOM 740 O O . LEU A 1 99 ? -2.148 2.555 -2.858 1.00 94.50 99 LEU A O 1
ATOM 744 N N . GLN A 1 100 ? -3.007 0.560 -2.268 1.00 94.56 100 GLN A N 1
ATOM 745 C CA . GLN A 1 100 ? -4.290 1.024 -1.777 1.00 94.56 100 GLN A CA 1
ATOM 746 C C . GLN A 1 100 ? -4.520 0.443 -0.382 1.00 94.56 100 GLN A C 1
ATOM 748 O O . GLN A 1 100 ? -4.373 -0.760 -0.168 1.00 94.56 100 GLN A O 1
ATOM 753 N N . ILE A 1 101 ? -4.911 1.290 0.567 1.00 93.00 101 ILE A N 1
ATOM 754 C CA . ILE A 1 101 ? -5.277 0.877 1.927 1.00 93.00 101 ILE A CA 1
ATOM 755 C C . ILE A 1 101 ? -6.605 1.523 2.283 1.00 93.00 101 ILE A C 1
ATOM 757 O O . ILE A 1 101 ? -6.814 2.704 2.023 1.00 93.00 101 ILE A O 1
ATOM 761 N N . ALA A 1 102 ? -7.515 0.752 2.876 1.00 92.38 102 ALA A N 1
ATOM 762 C CA . ALA A 1 102 ? -8.856 1.195 3.245 1.00 92.38 102 ALA A CA 1
ATOM 763 C C . ALA A 1 102 ? -9.630 1.807 2.056 1.00 92.38 102 ALA A C 1
ATOM 765 O O . ALA A 1 102 ? -10.412 2.737 2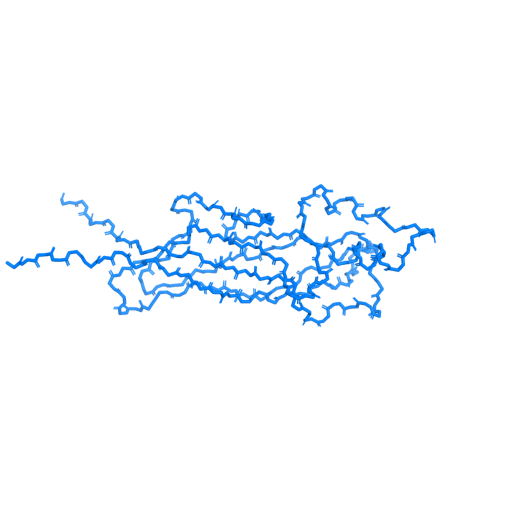.224 1.00 92.38 102 ALA A O 1
ATOM 766 N N . GLY A 1 103 ? -9.391 1.294 0.841 1.00 91.31 103 GLY A N 1
ATOM 767 C CA . GLY A 1 103 ? -9.983 1.814 -0.398 1.00 91.31 103 GLY A CA 1
ATOM 768 C C . GLY A 1 103 ? -9.386 3.137 -0.895 1.00 91.31 103 GLY A C 1
ATOM 769 O O . GLY A 1 103 ? -9.900 3.699 -1.858 1.00 91.31 103 GLY A O 1
ATOM 770 N N . LYS A 1 104 ? -8.318 3.642 -0.264 1.00 93.75 104 LYS A N 1
ATOM 771 C CA . LYS A 1 104 ? -7.618 4.872 -0.645 1.00 93.75 104 LYS A CA 1
ATOM 772 C C . LYS A 1 104 ? -6.300 4.549 -1.340 1.00 93.75 104 LYS A C 1
ATOM 774 O O . LYS A 1 104 ? -5.435 3.914 -0.738 1.00 93.75 104 LYS A O 1
ATOM 779 N N . ASP A 1 105 ? -6.149 5.013 -2.578 1.00 94.75 105 ASP A N 1
ATOM 780 C CA . ASP A 1 105 ? -4.865 4.980 -3.283 1.00 94.75 105 ASP A CA 1
ATOM 781 C C . ASP A 1 105 ? -3.855 5.875 -2.563 1.00 94.75 105 ASP A C 1
ATOM 783 O O . ASP A 1 105 ? -4.192 6.990 -2.138 1.00 94.75 105 ASP A O 1
ATOM 787 N N . LEU A 1 106 ? -2.637 5.365 -2.399 1.00 94.19 106 LEU A N 1
ATOM 788 C CA . LEU A 1 106 ? -1.599 6.004 -1.605 1.00 94.19 106 LEU A CA 1
ATOM 789 C C . LEU A 1 106 ? -0.554 6.700 -2.471 1.00 94.19 106 LEU A C 1
ATOM 791 O O . LEU A 1 106 ? -0.097 6.172 -3.481 1.00 94.19 106 LEU A O 1
ATOM 795 N N . ALA A 1 107 ? -0.113 7.855 -1.987 1.00 94.94 107 ALA A N 1
ATOM 796 C CA . ALA A 1 107 ? 1.075 8.569 -2.422 1.00 94.94 107 ALA A CA 1
ATOM 797 C C . ALA A 1 107 ? 2.052 8.734 -1.248 1.00 94.94 107 ALA A C 1
ATOM 799 O O . ALA A 1 107 ? 1.703 8.530 -0.080 1.00 94.94 107 ALA A O 1
ATOM 800 N N . TYR A 1 108 ? 3.288 9.133 -1.549 1.00 93.56 108 TYR A N 1
ATOM 801 C CA . TYR A 1 108 ? 4.229 9.548 -0.513 1.00 93.56 108 TYR A CA 1
ATOM 802 C C . TYR A 1 108 ? 3.690 10.740 0.286 1.00 93.56 108 TYR A C 1
ATOM 804 O O . TYR A 1 108 ? 3.082 11.656 -0.264 1.00 93.56 108 TYR A O 1
ATOM 812 N N . GLY A 1 109 ? 3.963 10.743 1.589 1.00 93.94 109 GLY A N 1
ATOM 813 C CA . GLY A 1 109 ? 3.449 11.742 2.518 1.00 93.94 109 GLY A CA 1
ATOM 814 C C . GLY A 1 109 ? 2.076 11.372 3.076 1.00 93.94 109 GLY A C 1
ATOM 815 O O . GLY A 1 109 ? 1.777 10.197 3.284 1.00 93.94 109 GLY A O 1
ATOM 816 N N . GLU A 1 110 ? 1.276 12.387 3.404 1.00 94.44 110 GLU A N 1
ATOM 817 C CA . GLU A 1 110 ? -0.025 12.222 4.062 1.00 94.44 110 GLU A CA 1
ATOM 818 C C . GLU A 1 110 ? -1.141 11.865 3.073 1.00 94.44 110 GLU A C 1
ATOM 820 O O . GLU A 1 110 ? -1.421 12.602 2.128 1.00 94.44 110 GLU A O 1
ATOM 825 N N . ASN A 1 111 ? -1.851 10.774 3.357 1.00 94.50 111 ASN A N 1
ATOM 826 C CA . ASN A 1 111 ? -3.036 10.332 2.634 1.00 94.50 111 ASN A CA 1
ATOM 827 C C . ASN A 1 111 ? -4.244 10.443 3.560 1.00 94.50 111 ASN A C 1
ATOM 829 O O . ASN A 1 111 ? -4.540 9.537 4.345 1.00 94.50 111 ASN A O 1
ATOM 833 N N . LYS A 1 112 ? -4.949 11.571 3.462 1.00 93.50 112 LYS A N 1
ATOM 834 C CA . LYS A 1 112 ? -6.164 11.812 4.242 1.00 93.50 112 LYS A CA 1
ATOM 835 C C . LYS A 1 112 ? -7.297 10.935 3.725 1.00 93.50 112 LYS A C 1
ATOM 837 O O . LYS A 1 112 ? -7.581 10.913 2.522 1.00 93.50 112 LYS A O 1
ATOM 842 N N . LEU A 1 113 ? -7.938 10.232 4.649 1.00 90.06 113 LEU A N 1
ATOM 843 C CA . LEU A 1 113 ? -9.206 9.575 4.393 1.00 90.06 113 LEU A CA 1
ATOM 844 C C . LEU A 1 113 ? -10.318 10.605 4.565 1.00 90.06 113 LEU A C 1
ATOM 846 O O . LEU A 1 113 ? -10.208 11.531 5.369 1.00 90.06 113 LEU A O 1
ATOM 850 N N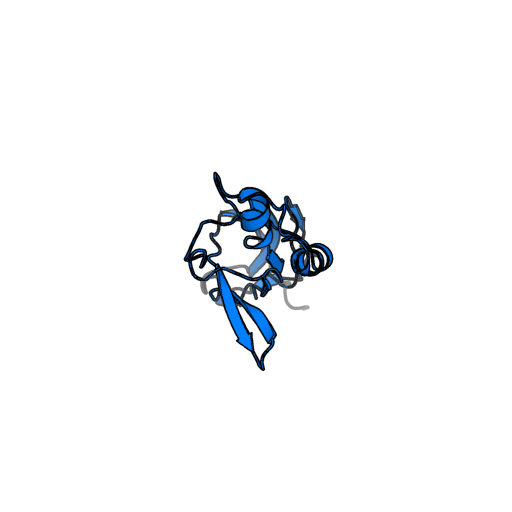 . VAL A 1 114 ? -11.383 10.450 3.784 1.00 86.06 114 VAL A N 1
ATOM 851 C CA . VAL A 1 114 ? -12.611 11.201 4.038 1.00 86.06 114 VAL A CA 1
ATOM 852 C C . VAL A 1 114 ? -13.211 10.666 5.329 1.00 86.06 114 VAL A C 1
ATOM 854 O O . VAL A 1 114 ? -13.182 9.454 5.571 1.00 86.06 114 VAL A O 1
ATOM 857 N N . ASP A 1 115 ? -13.745 11.566 6.144 1.00 79.19 115 ASP A N 1
ATOM 858 C CA . ASP A 1 115 ? -14.379 11.190 7.395 1.00 79.19 115 ASP A CA 1
ATOM 859 C C . ASP A 1 115 ? -15.426 10.091 7.164 1.00 79.19 115 ASP A C 1
ATOM 861 O O . ASP A 1 115 ? -16.128 10.064 6.151 1.00 79.19 115 ASP A O 1
ATOM 865 N N . ASP A 1 116 ? -15.485 9.146 8.092 1.00 80.62 116 ASP A N 1
ATOM 866 C CA . ASP A 1 116 ? -16.451 8.046 8.143 1.00 80.62 116 ASP A CA 1
ATOM 867 C C . ASP A 1 116 ? -16.244 6.927 7.110 1.00 80.62 116 ASP A C 1
ATOM 869 O O . ASP A 1 116 ? -16.927 5.902 7.165 1.00 80.62 116 ASP A O 1
ATOM 873 N N . THR A 1 117 ? -15.252 7.048 6.223 1.00 83.56 117 THR A N 1
ATOM 874 C CA . THR A 1 117 ? -14.943 6.002 5.228 1.00 83.56 117 THR A CA 1
ATOM 875 C C . THR A 1 117 ? -14.416 4.715 5.861 1.00 83.56 117 THR A C 1
ATOM 877 O O . THR A 1 117 ? -14.751 3.606 5.427 1.00 83.56 117 THR A O 1
ATOM 880 N N . PHE A 1 118 ? -13.637 4.829 6.939 1.00 92.19 118 PHE A N 1
ATOM 881 C CA . PHE A 1 118 ? -13.096 3.683 7.659 1.00 92.19 118 PHE A CA 1
ATOM 882 C C . PHE A 1 118 ? -13.326 3.802 9.167 1.00 92.19 118 PHE A C 1
ATOM 884 O O . PHE A 1 118 ? -12.461 4.232 9.927 1.00 92.19 118 PHE A O 1
ATOM 891 N N . VAL A 1 119 ? -14.518 3.379 9.593 1.00 92.12 119 VAL A N 1
ATOM 892 C CA . VAL A 1 119 ? -14.917 3.290 11.005 1.00 92.12 119 VAL A CA 1
ATOM 893 C C . VAL A 1 119 ? -14.954 1.833 11.455 1.00 92.12 119 VAL A C 1
ATOM 895 O O . VAL A 1 119 ? -15.494 0.977 10.747 1.00 92.12 119 VAL A O 1
ATOM 898 N N . VAL A 1 120 ? -14.418 1.573 12.647 1.00 91.25 120 VAL A N 1
ATOM 899 C CA . VAL A 1 120 ? -14.504 0.288 13.349 1.00 91.25 120 VAL A CA 1
ATOM 900 C C . VAL A 1 120 ? -15.279 0.499 14.642 1.00 91.25 120 VAL A C 1
ATOM 902 O O . VAL A 1 120 ? -14.906 1.327 15.474 1.00 91.25 120 VAL A O 1
ATOM 905 N N . LYS A 1 121 ? -16.389 -0.225 14.799 1.00 91.44 121 LYS A N 1
ATOM 906 C CA . LYS A 1 121 ? -17.251 -0.118 15.982 1.00 91.44 121 LYS A CA 1
ATOM 907 C C . LYS A 1 121 ? -16.619 -0.844 17.171 1.00 91.44 121 LYS A C 1
ATOM 909 O O . LYS A 1 121 ? -15.817 -1.761 16.984 1.00 91.44 121 LYS A O 1
ATOM 914 N N . LYS A 1 122 ? -17.027 -0.479 18.388 1.00 89.62 122 LYS A N 1
ATOM 915 C CA . LYS A 1 122 ? -16.650 -1.205 19.610 1.00 89.62 122 LYS A CA 1
ATOM 916 C C . LYS A 1 122 ? -16.930 -2.706 19.482 1.00 89.62 122 LYS A C 1
ATOM 918 O O . LYS A 1 122 ? -17.933 -3.097 18.885 1.00 89.62 122 LYS A O 1
ATOM 923 N N . GLY A 1 123 ? -16.033 -3.536 20.010 1.00 87.88 123 GLY A N 1
ATOM 924 C CA . GLY A 1 123 ? -16.152 -4.997 19.959 1.00 87.88 123 GLY A CA 1
ATOM 925 C C . GLY A 1 123 ? -16.128 -5.626 18.564 1.00 87.88 123 GLY A C 1
ATOM 926 O O . GLY A 1 123 ? -16.464 -6.802 18.438 1.00 87.88 123 GLY A O 1
ATOM 927 N N . THR A 1 124 ? -15.739 -4.881 17.526 1.00 92.31 124 THR A N 1
ATOM 928 C CA . THR A 1 124 ? -15.637 -5.391 16.152 1.00 92.31 124 THR A CA 1
ATOM 929 C C . THR A 1 124 ? -14.222 -5.259 15.609 1.00 92.31 124 THR A C 1
ATOM 931 O O . THR A 1 124 ? -13.370 -4.562 16.171 1.00 92.31 124 THR A O 1
ATOM 934 N N . ASP A 1 125 ? -13.972 -5.929 14.490 1.00 93.19 125 ASP A N 1
ATOM 935 C CA . ASP A 1 125 ? -12.797 -5.697 13.671 1.00 93.19 125 ASP A CA 1
ATOM 936 C C . ASP A 1 125 ? -13.184 -5.388 12.226 1.00 93.19 125 ASP A C 1
ATOM 938 O O . ASP A 1 125 ? -14.289 -5.686 11.766 1.00 93.19 125 ASP A O 1
ATOM 942 N N . LYS A 1 126 ? -12.273 -4.705 11.534 1.00 93.69 126 LYS A N 1
ATOM 943 C CA . LYS A 1 126 ? -12.406 -4.380 10.119 1.00 93.69 126 LYS A CA 1
ATOM 944 C C . LYS A 1 126 ? -11.049 -4.534 9.448 1.00 93.69 126 LYS A C 1
ATOM 946 O O . LYS A 1 126 ? -10.067 -3.930 9.892 1.00 93.69 126 LYS A O 1
ATOM 951 N N . SER A 1 127 ? -11.002 -5.327 8.379 1.00 93.19 127 SER A N 1
ATOM 952 C CA . SER A 1 127 ? -9.810 -5.438 7.534 1.00 93.19 127 SER A CA 1
ATOM 953 C C . SER A 1 127 ? -9.516 -4.097 6.865 1.00 93.19 127 SER A C 1
ATOM 955 O O . SER A 1 127 ? -10.424 -3.406 6.397 1.00 93.19 127 SER A O 1
ATOM 957 N N . LEU A 1 128 ? -8.235 -3.741 6.815 1.00 91.44 128 LEU A N 1
ATOM 958 C CA . LEU A 1 128 ? -7.717 -2.592 6.085 1.00 91.44 128 LEU A CA 1
ATOM 959 C C . LEU A 1 128 ? -7.852 -2.775 4.570 1.00 91.44 128 LEU A C 1
ATOM 961 O O . LEU A 1 128 ? -7.751 -1.787 3.853 1.00 91.44 128 LEU A O 1
ATOM 965 N N . GLY A 1 129 ? -8.093 -3.994 4.068 1.00 92.12 129 GLY A N 1
ATOM 966 C CA . GLY A 1 129 ? -8.325 -4.236 2.643 1.00 92.12 129 GLY A CA 1
ATOM 967 C C . GLY A 1 129 ? -7.165 -3.759 1.772 1.00 92.12 129 GLY A C 1
ATOM 968 O O . GLY A 1 129 ? -7.381 -3.027 0.806 1.00 92.12 129 GLY A O 1
ATOM 969 N N . ILE A 1 130 ? -5.940 -4.123 2.158 1.00 92.12 130 ILE A N 1
ATOM 970 C CA . ILE A 1 130 ? -4.730 -3.716 1.445 1.00 92.12 130 ILE A CA 1
ATOM 971 C C . ILE A 1 130 ? -4.723 -4.369 0.068 1.00 92.12 130 ILE A C 1
ATOM 973 O O . ILE A 1 130 ? -4.881 -5.582 -0.061 1.00 92.12 130 ILE A O 1
ATOM 977 N N . LYS A 1 131 ? -4.523 -3.552 -0.961 1.00 93.75 131 LYS A N 1
ATOM 978 C CA . LYS A 1 131 ? -4.326 -3.996 -2.338 1.00 93.75 131 LYS A CA 1
ATOM 979 C C . LYS A 1 131 ? -3.080 -3.329 -2.889 1.00 93.75 131 LYS A C 1
ATOM 981 O O . LYS A 1 131 ? -2.716 -2.236 -2.459 1.00 93.75 131 LYS A O 1
ATOM 986 N N . GLY A 1 132 ? -2.462 -3.962 -3.870 1.00 92.19 132 GLY A N 1
ATOM 987 C CA . GLY A 1 132 ? -1.377 -3.355 -4.617 1.00 92.19 132 GLY A CA 1
ATOM 988 C C . GLY A 1 132 ? -1.387 -3.813 -6.061 1.00 92.19 132 GLY A C 1
ATOM 989 O O . GLY A 1 132 ? -1.834 -4.923 -6.355 1.00 92.19 132 GLY A O 1
ATOM 990 N N . ALA A 1 133 ? -0.913 -2.946 -6.951 1.00 93.56 133 ALA A N 1
ATOM 991 C CA . ALA A 1 133 ? -0.549 -3.349 -8.300 1.00 93.56 133 ALA A CA 1
ATOM 992 C C . ALA A 1 133 ? 0.980 -3.464 -8.358 1.00 93.56 133 ALA A C 1
ATOM 994 O O . ALA A 1 133 ? 1.674 -2.493 -8.033 1.00 93.56 133 ALA A O 1
ATOM 995 N N . PRO A 1 134 ? 1.519 -4.634 -8.729 1.00 92.12 134 PRO A N 1
ATOM 996 C CA . PRO A 1 134 ? 2.949 -4.792 -8.905 1.00 92.12 134 PRO A CA 1
ATOM 997 C C . PRO A 1 134 ? 3.406 -4.160 -10.221 1.00 92.12 134 PRO A C 1
ATOM 999 O O . PRO A 1 134 ? 2.605 -3.911 -11.126 1.00 92.12 134 PRO A O 1
ATOM 1002 N N . THR A 1 135 ? 4.713 -3.935 -10.333 1.00 91.88 135 THR A N 1
ATOM 1003 C CA . THR A 1 135 ? 5.374 -3.584 -11.592 1.00 91.88 135 THR A CA 1
ATOM 1004 C C . THR A 1 135 ? 4.965 -4.513 -12.740 1.00 91.88 135 THR A C 1
ATOM 1006 O O . THR A 1 135 ? 4.691 -5.698 -12.543 1.00 91.88 135 THR A O 1
ATOM 1009 N N . GLN A 1 136 ? 4.968 -3.982 -13.956 1.00 91.94 136 GLN A N 1
ATOM 1010 C CA . GLN A 1 136 ? 4.836 -4.723 -15.209 1.00 91.94 136 GLN A CA 1
ATOM 1011 C C . GLN A 1 136 ? 6.196 -5.012 -15.862 1.00 91.94 136 GLN A C 1
ATOM 1013 O O . GLN A 1 136 ? 6.239 -5.634 -16.923 1.00 91.94 136 GLN A O 1
ATOM 1018 N N . ALA A 1 137 ? 7.301 -4.565 -15.254 1.00 89.19 137 ALA A N 1
ATOM 1019 C CA . ALA A 1 137 ? 8.637 -4.948 -15.686 1.00 89.19 137 ALA A CA 1
ATOM 1020 C C . ALA A 1 137 ? 8.847 -6.463 -15.483 1.00 89.19 137 ALA A C 1
ATOM 1022 O O . ALA A 1 137 ? 8.374 -7.020 -14.484 1.00 89.19 137 ALA A O 1
ATOM 1023 N N . PRO A 1 138 ? 9.572 -7.149 -16.383 1.00 84.94 138 PRO A N 1
ATOM 1024 C CA . PRO A 1 138 ? 9.986 -8.527 -16.152 1.00 84.94 138 PRO A CA 1
ATOM 1025 C C . PRO A 1 138 ? 10.809 -8.631 -14.864 1.00 84.94 138 PRO A C 1
ATOM 1027 O O . PRO A 1 138 ? 11.792 -7.911 -14.700 1.00 84.94 138 PRO A O 1
ATOM 1030 N N . ILE A 1 139 ? 10.412 -9.525 -13.958 1.00 79.56 139 ILE A N 1
ATOM 1031 C CA . ILE A 1 139 ? 11.153 -9.798 -12.722 1.00 79.56 139 ILE A CA 1
ATOM 1032 C C . ILE A 1 139 ? 12.124 -10.951 -12.973 1.00 79.56 139 ILE A C 1
ATOM 1034 O O . ILE A 1 139 ? 11.724 -12.023 -13.438 1.00 79.56 139 ILE A O 1
ATOM 1038 N N . ASP A 1 140 ? 13.396 -10.735 -12.642 1.00 72.94 140 ASP A N 1
ATOM 1039 C CA . ASP A 1 140 ? 14.371 -11.816 -12.519 1.00 72.94 140 ASP A CA 1
ATOM 1040 C C . ASP A 1 140 ? 14.075 -12.624 -11.244 1.00 72.94 140 ASP A C 1
ATOM 1042 O O . ASP A 1 140 ? 13.934 -12.058 -10.159 1.00 72.94 140 ASP A O 1
ATOM 1046 N N . ALA A 1 141 ? 14.001 -13.952 -11.356 1.00 63.78 141 ALA A N 1
ATOM 1047 C CA . ALA A 1 141 ? 13.775 -14.844 -10.218 1.00 63.78 141 ALA A CA 1
ATOM 1048 C C . ALA A 1 141 ? 14.891 -14.745 -9.155 1.00 63.78 141 ALA A C 1
ATOM 1050 O O . ALA A 1 141 ? 14.648 -15.004 -7.976 1.00 63.78 141 ALA A O 1
ATOM 1051 N N . ALA A 1 142 ? 16.102 -14.316 -9.536 1.00 60.78 142 ALA A N 1
ATOM 1052 C CA . ALA A 1 142 ? 17.187 -14.020 -8.596 1.00 60.78 142 ALA A CA 1
ATOM 1053 C C . ALA A 1 142 ? 16.939 -12.750 -7.751 1.00 60.78 142 ALA A C 1
ATOM 1055 O O . ALA A 1 142 ? 17.599 -12.552 -6.731 1.00 60.78 142 ALA A O 1
ATOM 1056 N N . ILE A 1 143 ? 15.979 -11.910 -8.157 1.00 59.25 143 ILE A N 1
ATOM 1057 C CA . ILE A 1 143 ? 15.566 -10.651 -7.512 1.00 59.25 143 ILE A CA 1
ATOM 1058 C C . ILE A 1 143 ? 14.134 -10.805 -6.958 1.00 59.25 143 ILE A C 1
ATOM 1060 O O . ILE A 1 143 ? 13.424 -9.827 -6.732 1.00 59.25 143 ILE A O 1
ATOM 1064 N N . GLU A 1 144 ? 13.691 -12.043 -6.697 1.00 54.84 144 GLU A N 1
ATOM 1065 C CA . GLU A 1 144 ? 12.475 -12.293 -5.921 1.00 54.84 144 GLU A CA 1
ATOM 1066 C C . GLU A 1 144 ? 12.552 -11.526 -4.598 1.00 54.84 144 GLU A C 1
ATOM 1068 O O . GLU A 1 144 ? 13.352 -11.838 -3.711 1.00 54.84 144 GLU A O 1
ATOM 1073 N N . ALA A 1 145 ? 11.709 -10.505 -4.461 1.00 54.75 145 ALA A N 1
ATOM 1074 C CA . ALA A 1 145 ? 11.714 -9.642 -3.298 1.00 54.75 145 ALA A CA 1
ATOM 1075 C C . ALA A 1 145 ? 11.028 -10.354 -2.125 1.00 54.75 145 ALA A C 1
ATOM 1077 O O . ALA A 1 145 ? 9.837 -10.188 -1.857 1.00 54.75 145 ALA A O 1
ATOM 1078 N N . LYS A 1 146 ? 11.796 -11.192 -1.427 1.00 56.59 146 LYS A N 1
ATOM 1079 C CA . LYS A 1 146 ? 11.361 -11.873 -0.207 1.00 56.59 146 LYS A CA 1
ATOM 1080 C C . LYS A 1 146 ? 11.538 -10.927 0.979 1.00 56.59 146 LYS A C 1
ATOM 1082 O O . LYS A 1 146 ? 12.648 -10.734 1.458 1.00 56.59 146 LYS A O 1
ATOM 1087 N N . ALA A 1 147 ? 10.424 -10.358 1.441 1.00 56.53 147 ALA A N 1
ATOM 1088 C CA . ALA A 1 147 ? 10.296 -9.643 2.715 1.00 56.53 147 ALA A CA 1
ATOM 1089 C C . ALA A 1 147 ? 11.329 -8.515 2.954 1.00 56.53 147 ALA A C 1
ATOM 1091 O O . ALA A 1 147 ? 11.906 -8.403 4.036 1.00 56.53 147 ALA A O 1
ATOM 1092 N N . GLU A 1 148 ? 11.562 -7.657 1.955 1.00 67.94 148 GLU A N 1
ATOM 1093 C CA . GLU A 1 148 ? 12.296 -6.403 2.165 1.00 67.94 148 GLU A CA 1
ATOM 1094 C C . GLU A 1 148 ? 11.371 -5.341 2.780 1.00 67.94 148 GLU A C 1
ATOM 1096 O O . GLU A 1 148 ? 10.236 -5.165 2.336 1.00 67.94 148 GLU A O 1
ATOM 1101 N N . LEU A 1 149 ? 11.861 -4.585 3.771 1.00 70.12 149 LEU A N 1
ATOM 1102 C CA . LEU A 1 149 ? 11.116 -3.454 4.326 1.00 70.12 149 LEU A CA 1
ATOM 1103 C C . LEU A 1 149 ? 10.983 -2.356 3.255 1.00 70.12 149 LEU A C 1
ATOM 1105 O O . LEU A 1 149 ? 11.944 -1.649 2.954 1.00 70.12 149 LEU A O 1
ATOM 1109 N N . ALA A 1 150 ? 9.791 -2.229 2.676 1.00 80.00 150 ALA A N 1
ATOM 1110 C CA . ALA A 1 150 ? 9.534 -1.320 1.562 1.00 80.00 150 ALA A CA 1
ATOM 1111 C C . ALA A 1 150 ? 9.263 0.120 2.018 1.00 80.00 150 ALA A C 1
ATOM 1113 O O . ALA A 1 150 ? 9.953 1.060 1.616 1.00 80.00 150 ALA A O 1
ATOM 1114 N N . PHE A 1 151 ? 8.279 0.289 2.903 1.00 85.88 151 PHE A N 1
ATOM 1115 C CA . PHE A 1 151 ? 7.776 1.595 3.314 1.00 85.88 151 PHE A CA 1
ATOM 1116 C C . PHE A 1 151 ? 7.539 1.652 4.823 1.00 85.88 151 PHE A C 1
ATOM 1118 O O . PHE A 1 151 ? 7.114 0.680 5.446 1.00 85.88 151 PHE A O 1
ATOM 1125 N N . ASN A 1 152 ? 7.755 2.829 5.401 1.00 86.31 152 ASN A N 1
ATOM 1126 C CA . ASN A 1 152 ? 7.240 3.183 6.713 1.00 86.31 152 ASN A CA 1
ATOM 1127 C C . ASN A 1 152 ? 5.800 3.677 6.547 1.00 86.31 152 ASN A C 1
ATOM 1129 O O . ASN A 1 152 ? 5.572 4.707 5.908 1.00 86.31 152 ASN A O 1
ATOM 1133 N N . VAL A 1 153 ? 4.840 2.956 7.135 1.00 87.69 153 VAL A N 1
ATOM 1134 C CA . VAL A 1 153 ? 3.422 3.333 7.116 1.00 87.69 153 VAL A CA 1
ATOM 1135 C C . VAL A 1 153 ? 2.959 3.689 8.525 1.00 87.69 153 VAL A C 1
ATOM 1137 O O . VAL A 1 153 ? 3.050 2.894 9.464 1.00 87.69 153 VAL A O 1
ATOM 1140 N N . VAL A 1 154 ? 2.464 4.913 8.681 1.00 89.81 154 VAL A N 1
ATOM 1141 C CA . VAL A 1 154 ? 2.014 5.455 9.964 1.00 89.81 154 VAL A CA 1
ATOM 1142 C C . VAL A 1 154 ? 0.531 5.778 9.884 1.00 89.81 154 VAL A C 1
ATOM 1144 O O . VAL A 1 154 ? 0.101 6.586 9.063 1.00 89.81 154 VAL A O 1
ATOM 1147 N N . TYR A 1 155 ? -0.248 5.168 10.773 1.00 88.75 155 TYR A N 1
ATOM 1148 C CA . TYR A 1 155 ? -1.692 5.341 10.830 1.00 88.75 155 TYR A CA 1
ATOM 1149 C C . TYR A 1 155 ? -2.054 6.349 11.909 1.00 88.75 155 TYR A C 1
ATOM 1151 O O . TYR A 1 155 ? -1.566 6.282 13.039 1.00 88.75 155 TYR A O 1
ATOM 1159 N N . THR A 1 156 ? -2.941 7.273 11.561 1.00 89.94 156 THR A N 1
ATOM 1160 C CA . THR A 1 156 ? -3.567 8.196 12.505 1.00 89.94 156 THR A CA 1
ATOM 1161 C C . THR A 1 156 ? -5.002 7.767 12.739 1.00 89.94 156 THR A C 1
ATOM 1163 O O . THR A 1 156 ? -5.831 7.836 11.828 1.00 89.94 156 THR A O 1
ATOM 1166 N N . ILE A 1 157 ? -5.298 7.369 13.970 1.00 88.81 157 ILE A N 1
ATOM 1167 C CA . ILE A 1 157 ? -6.620 6.907 14.376 1.00 88.81 157 ILE A CA 1
ATOM 1168 C C . ILE A 1 157 ? -7.218 7.925 15.348 1.00 88.81 157 ILE A C 1
ATOM 1170 O O . ILE A 1 157 ? -6.543 8.405 16.265 1.00 88.81 157 ILE A O 1
ATOM 1174 N N . ALA A 1 158 ? -8.484 8.264 15.130 1.00 88.38 158 ALA A N 1
ATOM 1175 C CA . ALA A 1 158 ? -9.273 9.095 16.022 1.00 88.38 158 ALA A CA 1
ATOM 1176 C C . ALA A 1 158 ? -10.345 8.254 16.716 1.00 88.38 158 ALA A C 1
ATOM 1178 O O . ALA A 1 158 ? -10.898 7.311 16.150 1.00 88.38 158 ALA A O 1
ATOM 1179 N N . GLN A 1 159 ? -10.642 8.617 17.956 1.00 87.12 159 GLN A N 1
ATOM 1180 C CA . GLN A 1 159 ? -11.781 8.088 18.688 1.00 87.12 159 GLN A CA 1
ATOM 1181 C C . GLN A 1 159 ? -13.083 8.583 18.064 1.00 87.12 159 GLN A C 1
ATOM 1183 O O . GLN A 1 159 ? -13.211 9.770 17.758 1.00 87.12 159 GLN A O 1
ATOM 1188 N N . LYS A 1 160 ? -14.053 7.680 17.910 1.00 84.06 160 LYS A N 1
ATOM 1189 C CA . LYS A 1 160 ? -15.363 8.013 17.365 1.00 84.06 160 LYS A CA 1
ATOM 1190 C C . LYS A 1 160 ? -16.465 7.577 18.320 1.00 84.06 160 LYS A C 1
ATOM 1192 O O . LYS A 1 160 ? -16.677 6.383 18.537 1.00 84.06 160 LYS A O 1
ATOM 1197 N N . GLU A 1 161 ? -17.156 8.566 18.882 1.00 75.38 161 GLU A N 1
ATOM 1198 C CA . GLU A 1 161 ? -18.359 8.337 19.679 1.00 75.38 161 GLU A CA 1
ATOM 1199 C C . GLU A 1 161 ? -19.450 7.735 18.787 1.00 75.38 161 GLU A C 1
ATOM 1201 O O . GLU A 1 161 ? -19.652 8.147 17.640 1.00 75.38 161 GLU A O 1
ATOM 1206 N N . GLU A 1 162 ? -20.137 6.725 19.308 1.00 63.19 162 GLU A N 1
ATOM 1207 C CA . GLU A 1 162 ? -21.330 6.187 18.670 1.00 63.19 162 GLU A CA 1
ATOM 1208 C C . GLU A 1 162 ? -22.449 7.220 18.854 1.00 63.19 162 GLU A C 1
ATOM 1210 O O . GLU A 1 162 ? -22.699 7.666 19.974 1.00 63.19 162 GLU A O 1
ATOM 1215 N N . ALA A 1 163 ? -23.090 7.653 17.762 1.00 59.31 163 ALA A N 1
ATOM 1216 C CA . ALA A 1 163 ? -24.216 8.575 17.866 1.00 59.31 163 ALA A CA 1
ATOM 1217 C C . ALA A 1 163 ? -25.300 7.929 18.741 1.00 59.31 163 ALA A C 1
ATOM 1219 O O . ALA A 1 163 ? -25.702 6.791 18.486 1.00 59.31 163 ALA A O 1
ATOM 1220 N N . ALA A 1 164 ? -25.748 8.639 19.781 1.00 47.88 164 ALA A N 1
ATOM 1221 C CA . ALA A 1 164 ? -26.834 8.161 20.625 1.00 47.88 164 ALA A CA 1
ATOM 1222 C C . ALA A 1 164 ? -28.069 7.869 19.748 1.00 47.88 164 ALA A C 1
ATOM 1224 O O . ALA A 1 164 ? -28.344 8.651 18.831 1.00 47.88 164 ALA A O 1
ATOM 1225 N N . PRO A 1 165 ? -28.801 6.764 19.987 1.00 40.28 165 PRO A N 1
ATOM 1226 C CA . PRO A 1 165 ? -30.031 6.502 19.253 1.00 40.28 165 PRO A CA 1
ATOM 1227 C C . PRO A 1 165 ? -30.977 7.694 19.422 1.00 40.28 165 PRO A C 1
ATOM 1229 O O . PRO A 1 165 ? -31.086 8.252 20.516 1.00 40.28 165 PRO A O 1
ATOM 1232 N N . ALA A 1 166 ? -31.615 8.107 18.324 1.00 48.31 166 ALA A N 1
ATOM 1233 C CA . ALA A 1 166 ? -32.632 9.148 18.362 1.00 48.31 166 ALA A CA 1
ATOM 1234 C C . ALA A 1 166 ? -33.727 8.730 19.357 1.00 48.31 166 ALA A C 1
ATOM 1236 O O . ALA A 1 166 ? -34.215 7.600 19.285 1.00 48.31 166 ALA A O 1
ATOM 1237 N N . ALA A 1 167 ? -34.015 9.618 20.310 1.00 45.69 167 ALA A N 1
ATOM 1238 C CA . ALA A 1 167 ? -35.022 9.426 21.348 1.00 45.69 167 ALA A CA 1
ATOM 1239 C C . ALA A 1 167 ? -36.444 9.382 20.775 1.00 45.69 167 ALA A C 1
ATOM 1241 O O . ALA A 1 167 ? -36.688 10.082 19.764 1.00 45.69 167 ALA A O 1
#